Protein AF-A0A183CZP7-F1 (afdb_monomer_lite)

pLDDT: mean 84.25, std 13.05, range [38.66, 97.69]

Radius of gyration: 16.89 Å; chains: 1; bounding box: 27×39×45 Å

Organism: NCBI:txid637853

Foldseek 3Di:
DQPQDWDKDWDDDDPFIWIWIDTRQWIFIWGKDFDPDKDWDWDDDPPPDPDIDTDDIGGIDIDGPDDTDGD

InterPro domains:
  IPR018607 Chromosome transmission fidelity protein 8 [PF09696] (21-71)

Sequence (71 aa):
MILTDFRFRVLPFVNRYVAFFQVGHHIIEGKEVKLENPFVVLRKNEQGSNVVPIMAVIRKKLLFRTRPKPI

Secondary structure (DSSP, 8-state):
-----EEEEEEEETTEEEEEEEETTEEEEEEEEEEEEEEEEEPPPSS--S---EEEEEEEEEEE-SPPEE-

Structure (mmCIF, N/CA/C/O backbone):
data_AF-A0A183CZP7-F1
#
_entry.id   AF-A0A183CZP7-F1
#
loop_
_atom_site.group_PDB
_atom_site.id
_atom_site.type_symbol
_atom_site.label_atom_id
_atom_site.label_alt_id
_atom_site.label_comp_id
_atom_site.label_asym_id
_atom_site.label_entity_id
_atom_site.label_seq_id
_atom_site.pdbx_PDB_ins_code
_atom_site.Cartn_x
_atom_site.Cartn_y
_atom_site.Cartn_z
_atom_site.occupancy
_atom_site.B_iso_or_equiv
_atom_site.auth_seq_id
_atom_site.auth_comp_id
_atom_site.auth_asym_id
_atom_site.auth_atom_id
_atom_site.pdbx_PDB_model_num
ATOM 1 N N . MET A 1 1 ? 9.444 28.403 -11.289 1.00 38.66 1 MET A N 1
ATOM 2 C CA . MET A 1 1 ? 8.162 27.762 -11.648 1.00 38.66 1 MET A CA 1
ATOM 3 C C . MET A 1 1 ? 8.411 26.267 -11.806 1.00 38.66 1 MET A C 1
ATOM 5 O O . MET A 1 1 ? 8.774 25.828 -12.884 1.00 38.66 1 MET A O 1
ATOM 9 N N . ILE A 1 2 ? 8.354 25.502 -10.714 1.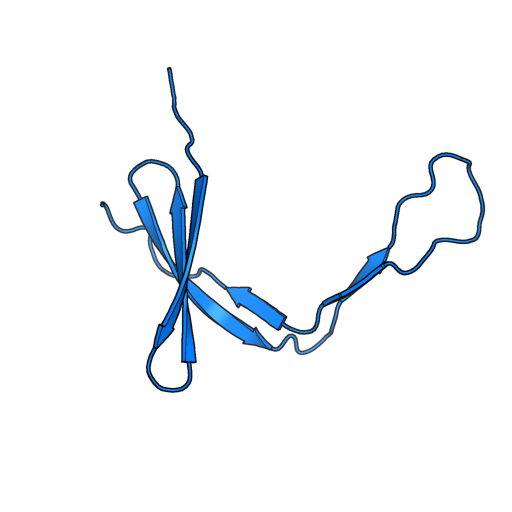00 42.97 2 ILE A N 1
ATOM 10 C CA . ILE A 1 2 ? 8.505 24.038 -10.752 1.00 42.97 2 ILE A CA 1
ATOM 11 C C . ILE A 1 2 ? 7.098 23.456 -10.642 1.00 42.97 2 ILE A C 1
ATOM 13 O O . ILE A 1 2 ? 6.523 23.443 -9.558 1.00 42.97 2 ILE A O 1
ATOM 17 N N . LEU A 1 3 ? 6.524 23.042 -11.775 1.00 44.22 3 LEU A N 1
ATOM 18 C CA . LEU A 1 3 ? 5.360 22.159 -11.778 1.00 44.22 3 LEU A CA 1
ATOM 19 C C . LEU A 1 3 ? 5.829 20.786 -11.283 1.00 44.22 3 LEU A C 1
ATOM 21 O O . LEU A 1 3 ? 6.299 19.958 -12.061 1.00 44.22 3 LEU A O 1
ATOM 25 N N . THR A 1 4 ? 5.739 20.529 -9.982 1.00 53.50 4 THR A N 1
ATOM 26 C CA . THR A 1 4 ? 5.754 19.152 -9.469 1.00 53.50 4 THR A CA 1
ATOM 27 C C . THR A 1 4 ? 4.367 18.548 -9.657 1.00 53.50 4 THR A C 1
ATOM 29 O O . THR A 1 4 ? 3.628 18.337 -8.700 1.00 53.50 4 THR A O 1
ATOM 32 N N . ASP A 1 5 ? 4.004 18.295 -10.914 1.00 64.06 5 ASP A N 1
ATOM 33 C CA . ASP A 1 5 ? 2.836 17.485 -11.239 1.00 64.06 5 ASP A CA 1
ATOM 34 C C . ASP A 1 5 ? 3.158 16.030 -10.884 1.00 64.06 5 ASP A C 1
ATOM 36 O O . ASP A 1 5 ? 3.932 15.346 -11.561 1.00 64.06 5 ASP A O 1
ATOM 40 N N . PHE A 1 6 ? 2.581 15.561 -9.781 1.00 73.19 6 PHE A N 1
ATOM 41 C CA . PHE A 1 6 ? 2.575 14.151 -9.421 1.00 73.19 6 PHE A CA 1
ATOM 42 C C . PHE A 1 6 ? 1.406 13.478 -10.134 1.00 73.19 6 PHE A C 1
ATOM 44 O O . PHE A 1 6 ? 0.250 13.848 -9.923 1.00 73.19 6 PHE A O 1
ATOM 51 N N . ARG A 1 7 ? 1.685 12.472 -10.967 1.00 80.94 7 ARG A N 1
ATOM 52 C CA . ARG A 1 7 ? 0.635 11.658 -11.596 1.00 80.94 7 ARG A CA 1
ATOM 53 C C . ARG A 1 7 ? 0.830 10.197 -11.250 1.00 80.94 7 ARG A C 1
ATOM 55 O O . ARG A 1 7 ? 1.944 9.681 -11.224 1.00 80.94 7 ARG A O 1
ATOM 62 N N . PHE A 1 8 ? -0.277 9.522 -10.989 1.00 83.19 8 PHE A N 1
ATOM 63 C CA . PHE A 1 8 ? -0.282 8.130 -10.581 1.00 83.19 8 PHE A CA 1
ATOM 64 C C . PHE A 1 8 ? -1.254 7.343 -11.460 1.00 83.19 8 PHE A C 1
ATOM 66 O O . PHE A 1 8 ? -2.408 7.740 -11.625 1.00 83.19 8 PHE A O 1
ATOM 73 N N . ARG A 1 9 ? -0.782 6.236 -12.043 1.00 83.06 9 ARG A N 1
ATOM 74 C CA . ARG A 1 9 ? -1.578 5.378 -12.930 1.00 83.06 9 ARG A CA 1
ATOM 75 C C . ARG A 1 9 ? -1.316 3.907 -12.629 1.00 83.06 9 ARG A C 1
ATOM 77 O O . ARG A 1 9 ? -0.173 3.468 -12.676 1.00 83.06 9 ARG A O 1
ATOM 84 N N . VAL A 1 10 ? -2.369 3.133 -12.381 1.00 81.00 10 VAL A N 1
ATOM 85 C CA . VAL A 1 10 ? -2.297 1.666 -12.257 1.00 81.00 10 VAL A CA 1
ATOM 86 C C . VAL A 1 10 ? -2.908 1.051 -13.499 1.00 81.00 10 VAL A C 1
ATOM 88 O O . VAL A 1 10 ? -4.003 1.443 -13.896 1.00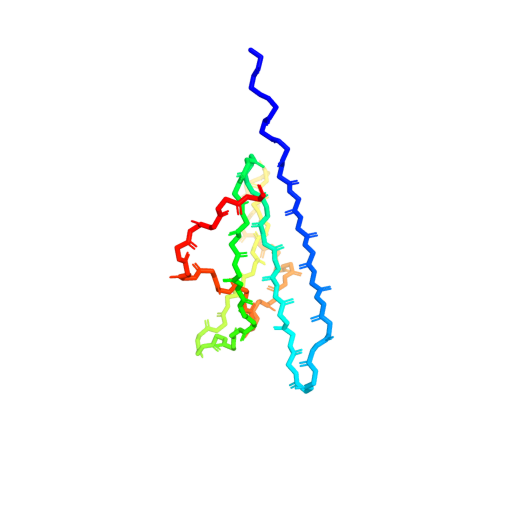 81.00 10 VAL A O 1
ATOM 91 N N . LEU A 1 11 ? -2.206 0.098 -14.104 1.00 78.81 11 LEU A N 1
ATOM 92 C CA . LEU A 1 11 ? -2.690 -0.644 -15.259 1.00 78.81 11 LEU A CA 1
ATOM 93 C C . LEU A 1 11 ? -2.765 -2.140 -14.920 1.00 78.81 11 LEU A C 1
ATOM 95 O O . LEU A 1 11 ? -1.814 -2.688 -14.348 1.00 78.81 11 LEU A O 1
ATOM 99 N N . PRO A 1 12 ? -3.872 -2.821 -15.263 1.00 74.00 12 PRO A N 1
ATOM 100 C CA . PRO A 1 12 ? -3.914 -4.273 -15.234 1.00 74.00 12 PRO A CA 1
ATOM 101 C C . PRO A 1 12 ? -2.997 -4.810 -16.343 1.00 74.00 12 PRO A C 1
ATOM 103 O O . PRO A 1 12 ? -3.148 -4.459 -17.511 1.00 74.00 12 PRO A O 1
ATOM 106 N N . PHE A 1 13 ? -2.031 -5.651 -15.983 1.00 72.56 13 PHE A N 1
ATOM 107 C CA . PHE A 1 13 ? -1.092 -6.271 -16.914 1.00 72.56 13 PHE A CA 1
ATOM 108 C C . PHE A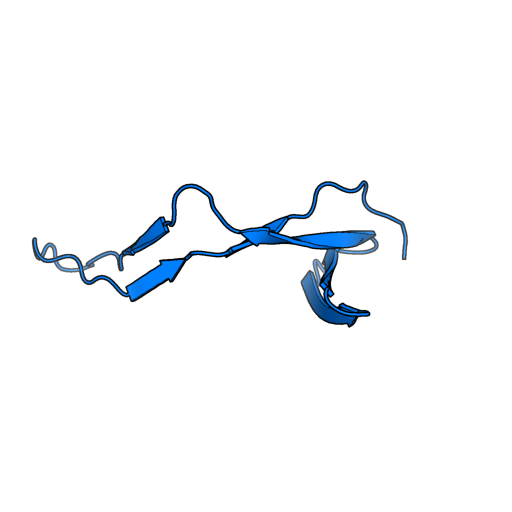 1 13 ? -0.972 -7.759 -16.592 1.00 72.56 13 PHE A C 1
ATOM 110 O O . PHE A 1 13 ? -0.407 -8.120 -15.565 1.00 72.56 13 PHE A O 1
ATOM 117 N N . VAL A 1 14 ? -1.549 -8.606 -17.452 1.00 56.03 14 VAL A N 1
ATOM 118 C CA . VAL A 1 14 ? -1.509 -10.085 -17.432 1.00 56.03 14 VAL A CA 1
ATOM 119 C C . VAL A 1 14 ? -1.319 -10.679 -16.024 1.00 56.03 14 VAL A C 1
ATOM 121 O O . VAL A 1 14 ? -0.208 -10.978 -15.583 1.00 56.03 14 VAL A O 1
ATOM 124 N N . ASN A 1 15 ? -2.433 -10.828 -15.301 1.00 68.50 15 ASN A N 1
ATOM 125 C CA . ASN A 1 15 ? -2.517 -11.365 -13.933 1.00 68.50 15 ASN A CA 1
ATOM 126 C C . ASN A 1 15 ? -1.706 -10.611 -12.859 1.00 68.50 15 ASN A C 1
ATOM 128 O O . ASN A 1 15 ? -1.483 -11.141 -11.768 1.00 68.50 15 ASN A O 1
ATOM 132 N N . ARG A 1 16 ? -1.263 -9.377 -13.129 1.00 71.31 16 ARG A N 1
ATOM 133 C CA . ARG A 1 16 ? -0.573 -8.501 -12.173 1.00 71.31 16 ARG A CA 1
ATOM 134 C C . ARG A 1 16 ? -1.048 -7.055 -12.326 1.00 71.31 16 ARG A C 1
ATOM 136 O O . ARG A 1 16 ? -1.474 -6.628 -13.393 1.00 71.31 16 ARG A O 1
ATOM 143 N N . TYR A 1 17 ? -0.957 -6.282 -11.249 1.00 77.50 17 TYR A N 1
ATOM 144 C CA . TYR A 1 17 ? -1.135 -4.831 -11.299 1.00 77.50 17 TYR A CA 1
ATOM 145 C C . TYR A 1 17 ? 0.238 -4.169 -11.375 1.00 77.50 17 TYR A C 1
ATOM 147 O O . TYR A 1 17 ? 1.054 -4.323 -10.457 1.00 77.50 17 TYR A O 1
ATOM 155 N N . VAL A 1 18 ? 0.486 -3.444 -12.464 1.00 84.19 18 VAL A N 1
ATOM 156 C CA . VAL A 1 18 ? 1.688 -2.620 -12.638 1.00 84.19 18 VAL A CA 1
ATOM 157 C C . VAL A 1 18 ? 1.300 -1.172 -12.373 1.00 84.19 18 VAL A C 1
ATOM 159 O O . VAL 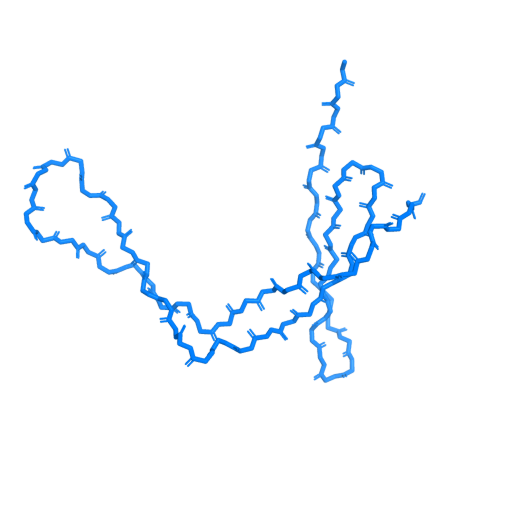A 1 18 ? 0.319 -0.666 -12.922 1.00 84.19 18 VAL A O 1
ATOM 162 N N . ALA A 1 19 ? 2.045 -0.508 -11.495 1.00 89.44 19 ALA A N 1
ATOM 163 C CA . ALA A 1 19 ? 1.821 0.886 -11.146 1.00 89.44 19 ALA A CA 1
ATOM 164 C C . ALA A 1 19 ? 2.911 1.759 -11.762 1.00 89.44 19 ALA A C 1
ATOM 166 O O . ALA A 1 19 ? 4.092 1.439 -11.685 1.00 89.44 19 ALA A O 1
ATOM 167 N N . PHE A 1 20 ? 2.519 2.892 -12.323 1.00 89.31 20 PHE A N 1
ATOM 168 C CA . PHE A 1 20 ? 3.416 3.923 -12.814 1.00 89.31 20 PHE A CA 1
ATOM 169 C C . PHE A 1 20 ? 3.226 5.175 -11.970 1.00 89.31 20 PHE A C 1
ATOM 171 O O . PHE A 1 20 ? 2.108 5.678 -11.819 1.00 89.31 20 PHE A O 1
ATOM 178 N N . PHE A 1 21 ? 4.329 5.668 -11.422 1.00 89.62 21 PHE A N 1
ATOM 179 C CA . PHE A 1 21 ? 4.370 6.908 -10.670 1.00 89.62 21 PHE A CA 1
ATOM 180 C C . PHE A 1 21 ? 5.235 7.918 -11.410 1.00 89.62 21 PHE A C 1
ATOM 182 O O . PHE A 1 21 ? 6.419 7.680 -11.646 1.00 89.62 21 PHE A O 1
ATOM 189 N N . GLN A 1 22 ? 4.619 9.022 -11.809 1.00 88.69 22 GLN A N 1
ATOM 190 C CA . GLN A 1 22 ? 5.274 10.127 -12.481 1.00 88.69 22 GLN A CA 1
ATOM 191 C C . GLN A 1 22 ? 5.584 11.226 -11.467 1.00 88.69 22 GLN A C 1
ATOM 193 O O . GLN A 1 22 ? 4.687 11.705 -10.768 1.00 88.69 22 GLN A O 1
ATOM 198 N N . VAL A 1 23 ? 6.852 11.633 -11.426 1.00 85.75 23 VAL A N 1
ATOM 199 C CA . VAL A 1 23 ? 7.356 12.723 -10.585 1.00 85.75 23 VAL A CA 1
ATOM 200 C C . VAL A 1 23 ? 8.182 13.662 -11.456 1.00 85.75 23 VAL A C 1
ATOM 202 O O . VAL A 1 23 ? 9.299 13.326 -11.864 1.00 85.75 23 VAL A O 1
ATOM 205 N N . GLY A 1 24 ? 7.628 14.835 -11.773 1.00 83.94 24 GLY A N 1
ATOM 206 C CA . GLY A 1 24 ? 8.229 15.747 -12.749 1.00 83.94 24 GLY A CA 1
ATOM 207 C C . GLY A 1 24 ? 8.380 15.072 -14.121 1.00 83.94 24 GLY A C 1
ATOM 208 O O . GLY A 1 24 ? 7.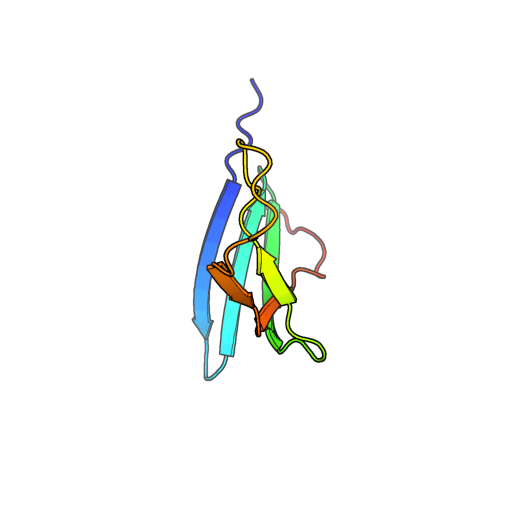403 14.565 -14.673 1.00 83.94 24 GLY A O 1
ATOM 209 N N . HIS A 1 25 ? 9.615 15.027 -14.639 1.00 82.88 25 HIS A N 1
ATOM 210 C CA . HIS A 1 25 ? 9.976 14.394 -15.922 1.00 82.88 25 HIS A CA 1
ATOM 211 C C . HIS A 1 25 ? 10.430 12.933 -15.800 1.00 82.88 25 HIS A C 1
ATOM 213 O O . HIS A 1 25 ? 11.032 12.400 -16.730 1.00 82.88 25 HIS A O 1
ATOM 219 N N . HIS A 1 26 ? 10.197 12.290 -14.655 1.00 84.50 26 HIS A N 1
ATOM 220 C CA . HIS A 1 26 ? 10.568 10.895 -14.465 1.00 84.50 26 HIS A CA 1
ATOM 221 C C . HIS A 1 26 ? 9.351 10.000 -14.273 1.00 84.50 26 HIS A C 1
ATOM 223 O O . HIS A 1 26 ? 8.398 10.373 -13.586 1.00 84.50 26 HIS A O 1
ATOM 229 N N . ILE A 1 27 ? 9.435 8.785 -14.810 1.00 89.81 27 ILE A N 1
ATOM 230 C CA . ILE A 1 27 ? 8.498 7.695 -14.559 1.00 89.81 27 ILE A CA 1
ATOM 231 C C . ILE A 1 27 ? 9.178 6.585 -13.757 1.00 89.81 27 ILE A C 1
ATOM 233 O O . ILE A 1 27 ? 10.304 6.170 -14.044 1.00 89.81 27 ILE A O 1
ATOM 237 N N . ILE A 1 28 ? 8.486 6.103 -12.731 1.00 91.69 28 ILE A N 1
ATOM 238 C CA . ILE A 1 28 ? 8.935 5.013 -11.871 1.00 91.69 28 ILE A CA 1
ATOM 239 C C . ILE A 1 28 ? 7.903 3.896 -11.949 1.00 91.69 28 ILE A C 1
ATOM 241 O O . ILE A 1 28 ? 6.713 4.110 -11.713 1.00 91.69 28 ILE A O 1
ATOM 245 N N . GLU A 1 29 ? 8.366 2.695 -12.272 1.00 90.50 29 GLU A N 1
ATOM 246 C CA . GLU A 1 29 ? 7.528 1.504 -12.295 1.00 90.50 29 GLU A CA 1
ATOM 247 C C . GLU A 1 29 ? 7.534 0.835 -10.917 1.00 90.50 29 GLU A C 1
ATOM 249 O O . GLU A 1 29 ? 8.578 0.654 -10.275 1.00 90.50 29 GLU A O 1
ATOM 254 N N . GLY A 1 30 ? 6.348 0.467 -10.461 1.00 91.38 30 GLY A N 1
ATOM 255 C CA . GLY A 1 30 ? 6.107 -0.198 -9.199 1.00 91.38 30 GLY A CA 1
ATOM 256 C C . GLY A 1 30 ? 5.161 -1.376 -9.351 1.00 91.38 30 GLY A C 1
ATOM 257 O O . GLY A 1 30 ? 4.510 -1.580 -10.376 1.00 91.38 30 GLY A O 1
ATOM 258 N N . LYS A 1 31 ? 5.083 -2.163 -8.284 1.00 90.44 31 LYS A N 1
ATOM 259 C CA . LYS A 1 31 ? 4.251 -3.366 -8.217 1.00 90.44 31 LYS A CA 1
ATOM 260 C C . LYS A 1 31 ? 3.428 -3.399 -6.943 1.00 90.44 31 LYS A C 1
ATOM 262 O O . LYS A 1 31 ? 3.854 -2.871 -5.912 1.00 90.44 31 LYS A O 1
ATOM 267 N N . GLU A 1 32 ? 2.289 -4.077 -6.997 1.00 91.69 32 GLU A N 1
ATOM 268 C CA . GLU A 1 32 ? 1.551 -4.447 -5.792 1.00 91.69 32 GLU A CA 1
ATOM 269 C C . GLU A 1 32 ? 2.336 -5.486 -4.977 1.00 91.69 32 GLU A C 1
ATOM 271 O O . GLU A 1 32 ? 2.866 -6.461 -5.510 1.00 91.69 32 GLU A O 1
ATOM 276 N N . VAL A 1 33 ? 2.418 -5.265 -3.666 1.00 92.94 33 VAL A N 1
ATOM 277 C CA . VAL A 1 33 ? 3.062 -6.162 -2.707 1.00 92.94 33 VAL A CA 1
ATOM 278 C C . VAL A 1 33 ? 2.148 -6.332 -1.499 1.00 92.94 33 VAL A C 1
ATOM 280 O O . VAL A 1 33 ? 1.711 -5.348 -0.897 1.00 92.94 33 VAL A O 1
ATOM 283 N N . LYS A 1 34 ? 1.875 -7.583 -1.116 1.00 94.94 34 LYS A N 1
ATOM 284 C CA . LYS A 1 34 ? 1.176 -7.905 0.133 1.00 94.94 34 LYS A CA 1
ATOM 285 C C . LYS A 1 34 ? 2.077 -7.569 1.323 1.00 94.94 34 LYS A C 1
ATOM 287 O O . LYS A 1 34 ? 3.267 -7.870 1.304 1.00 94.94 34 LYS A O 1
ATOM 292 N N . LEU A 1 35 ? 1.515 -6.930 2.341 1.00 96.69 35 LEU A N 1
ATOM 293 C CA . LEU A 1 35 ? 2.222 -6.672 3.590 1.00 96.69 35 LEU A CA 1
ATOM 294 C C . LEU A 1 35 ? 2.223 -7.943 4.438 1.00 96.69 35 LEU A C 1
ATOM 296 O O . LEU A 1 35 ? 1.177 -8.563 4.616 1.00 96.69 35 LEU A O 1
ATOM 300 N N . GLU A 1 36 ? 3.394 -8.307 4.957 1.00 96.56 36 GLU A N 1
ATOM 301 C CA . GLU A 1 36 ? 3.535 -9.380 5.945 1.00 96.56 36 GLU A CA 1
ATOM 302 C C . GLU A 1 36 ? 2.830 -9.000 7.251 1.00 96.56 36 GLU A C 1
ATOM 304 O O . GLU A 1 36 ? 2.018 -9.762 7.762 1.00 96.56 36 GLU A O 1
ATOM 309 N N . ASN A 1 37 ? 3.044 -7.759 7.697 1.00 96.94 37 ASN A N 1
ATOM 310 C CA . ASN A 1 37 ? 2.397 -7.164 8.860 1.00 96.94 37 ASN A CA 1
ATOM 311 C C . ASN A 1 37 ? 1.477 -6.018 8.399 1.00 96.94 37 ASN A C 1
ATOM 313 O O . ASN A 1 37 ? 1.982 -4.968 7.987 1.00 96.94 37 ASN A O 1
ATOM 317 N N . PRO A 1 38 ? 0.143 -6.212 8.384 1.00 97.50 38 PRO A N 1
ATOM 318 C CA . PRO A 1 38 ? -0.808 -5.167 8.013 1.00 97.50 38 PRO A CA 1
ATOM 319 C C . PRO A 1 38 ? -0.749 -3.960 8.954 1.00 97.50 38 PRO A C 1
ATOM 321 O O . PRO A 1 38 ? -0.496 -4.105 10.147 1.00 97.50 38 PRO A O 1
ATOM 324 N N . PHE A 1 39 ? -1.058 -2.776 8.427 1.00 97.50 39 PHE A N 1
ATOM 325 C CA . PHE A 1 39 ? -1.146 -1.552 9.227 1.00 97.50 39 PHE A CA 1
ATOM 326 C C . PHE A 1 39 ? -2.596 -1.195 9.521 1.00 97.50 39 PHE A C 1
ATOM 328 O O . PHE A 1 39 ? -3.457 -1.318 8.651 1.00 97.50 39 PHE A O 1
ATOM 335 N N . VAL A 1 40 ? -2.854 -0.689 10.723 1.00 97.50 40 VAL A N 1
ATOM 336 C CA . VAL A 1 40 ? -4.133 -0.070 11.074 1.00 97.50 40 VAL A CA 1
ATOM 337 C C . VAL A 1 40 ? -4.006 1.436 10.883 1.00 97.50 40 VAL A C 1
ATOM 339 O O . VAL A 1 40 ? -3.049 2.049 11.352 1.00 97.50 40 VAL A O 1
ATOM 342 N N . VAL A 1 41 ? -4.965 2.035 10.184 1.00 96.62 41 VAL A N 1
ATOM 343 C CA . VAL A 1 41 ? -5.058 3.487 10.028 1.00 96.62 41 VAL A CA 1
ATOM 344 C C . VAL A 1 41 ? -5.919 4.024 11.157 1.00 96.62 41 VAL A C 1
ATOM 346 O O . VAL A 1 41 ? -7.083 3.647 11.285 1.00 96.62 41 VAL A O 1
ATOM 349 N N . LEU A 1 42 ? -5.344 4.912 11.955 1.00 94.50 42 LEU A N 1
ATOM 350 C CA . LEU A 1 42 ? -6.012 5.589 13.057 1.00 94.50 42 LEU A CA 1
ATOM 351 C C . LEU A 1 42 ? -6.263 7.046 12.673 1.00 94.50 42 LEU A C 1
ATOM 353 O O . LEU A 1 42 ? -5.391 7.688 12.080 1.00 94.50 42 LEU A O 1
ATOM 357 N N . ARG A 1 43 ? -7.436 7.587 13.011 1.00 90.56 43 ARG A N 1
ATOM 358 C CA . ARG A 1 43 ? -7.674 9.030 12.869 1.00 90.56 43 ARG A CA 1
ATOM 359 C C . ARG A 1 43 ? -7.140 9.743 14.101 1.00 90.56 43 ARG A C 1
ATOM 361 O O . ARG A 1 43 ? -7.472 9.368 15.221 1.00 90.56 43 ARG A O 1
ATOM 368 N N . LYS A 1 44 ? -6.361 10.804 13.905 1.00 86.62 44 LYS A N 1
ATOM 369 C CA . LYS A 1 44 ? -5.979 11.684 15.011 1.00 86.62 44 LYS A CA 1
ATOM 370 C C . LYS A 1 44 ? -7.233 12.374 15.560 1.00 86.62 44 LYS A C 1
ATOM 372 O O . LYS A 1 44 ? -7.973 12.986 14.794 1.00 86.62 44 LYS A O 1
ATOM 377 N N . ASN A 1 45 ? -7.449 12.287 16.869 1.00 85.94 45 ASN A N 1
ATOM 378 C CA . ASN A 1 45 ? -8.482 13.063 17.547 1.00 85.94 45 ASN A CA 1
ATOM 379 C C . ASN A 1 45 ? -7.968 14.474 17.829 1.00 85.94 45 ASN A C 1
ATOM 381 O O . ASN A 1 45 ? -6.887 14.644 18.389 1.00 85.94 45 ASN A O 1
ATOM 385 N N . GLU A 1 46 ? -8.759 15.482 17.476 1.00 79.38 46 GLU A N 1
ATOM 386 C CA . GLU A 1 46 ? -8.447 16.889 17.764 1.00 79.38 46 GLU A CA 1
ATOM 387 C C . GLU A 1 46 ? -8.888 17.302 19.180 1.00 79.38 46 GLU A C 1
ATOM 389 O O . GLU A 1 46 ? -8.374 18.264 19.733 1.00 79.38 46 GLU A O 1
ATOM 394 N N . GLN A 1 47 ? -9.801 16.542 19.797 1.00 76.00 47 GLN A N 1
ATOM 395 C CA . GLN A 1 47 ? -10.521 16.924 21.022 1.00 76.00 47 GLN A CA 1
ATOM 396 C C . GLN A 1 47 ? -10.081 16.151 22.280 1.00 76.00 47 GLN A C 1
ATOM 398 O O . GLN A 1 47 ? -10.819 16.089 23.256 1.00 76.00 47 GLN A O 1
ATOM 403 N N . GLY A 1 48 ? -8.906 15.511 22.269 1.00 70.44 48 GLY A N 1
ATOM 404 C CA . GLY A 1 48 ? -8.354 14.841 23.460 1.00 70.44 48 GLY A CA 1
ATOM 405 C C . GLY A 1 48 ? -9.145 13.625 23.971 1.00 70.44 48 GLY A C 1
ATOM 406 O O . GLY A 1 48 ? -8.837 13.103 25.037 1.00 70.44 48 GLY A O 1
ATOM 407 N N . SER A 1 49 ? -10.149 13.149 23.227 1.00 77.56 49 SER A N 1
ATOM 408 C CA . SER A 1 49 ? -10.847 11.900 23.541 1.00 77.56 49 SER A CA 1
ATOM 409 C C . SER A 1 49 ? -9.873 10.718 23.493 1.00 77.56 49 SER A C 1
ATOM 411 O O . SER A 1 49 ? -9.187 10.522 22.485 1.00 77.56 49 SER A O 1
ATOM 413 N N . ASN A 1 50 ? -9.865 9.902 24.553 1.00 80.81 50 ASN A N 1
ATOM 414 C CA . ASN A 1 50 ? -9.058 8.678 24.662 1.00 80.81 50 ASN A CA 1
ATOM 415 C C . ASN A 1 50 ? -9.475 7.571 23.675 1.00 80.81 50 ASN A C 1
ATOM 417 O O . ASN A 1 50 ? -8.780 6.564 23.554 1.00 80.81 50 ASN A O 1
ATOM 421 N N . VAL A 1 51 ? -10.596 7.729 22.963 1.00 84.12 51 VAL A N 1
ATOM 422 C CA . VAL A 1 51 ? -11.081 6.738 21.994 1.00 84.12 51 VAL A CA 1
ATOM 423 C C . VAL A 1 51 ? -10.625 7.117 20.592 1.00 84.12 51 VAL A C 1
ATOM 425 O O . VAL A 1 51 ? -11.207 8.000 19.967 1.00 84.12 51 VAL A O 1
ATOM 428 N N . VAL A 1 52 ? -9.601 6.437 20.078 1.00 88.88 52 VAL A N 1
ATOM 429 C CA . VAL A 1 52 ? -9.066 6.673 18.729 1.00 88.88 52 VAL A CA 1
ATOM 430 C C . VAL A 1 52 ? -9.799 5.788 17.714 1.00 88.88 52 VAL A C 1
ATOM 432 O O . VAL A 1 52 ? -9.688 4.563 17.794 1.00 88.88 52 VAL A O 1
ATOM 435 N N . PRO A 1 53 ? -10.541 6.356 16.747 1.00 91.12 53 PRO A N 1
ATOM 436 C CA . PRO A 1 53 ? -11.292 5.545 15.802 1.00 91.12 53 PRO A CA 1
ATOM 437 C C . PRO A 1 53 ? -10.361 4.897 14.770 1.00 91.12 53 PRO A C 1
ATOM 439 O O . PRO A 1 53 ? -9.447 5.524 14.217 1.00 91.12 53 PRO A O 1
ATOM 442 N N . ILE A 1 54 ? -10.635 3.623 14.493 1.00 93.69 54 ILE A N 1
ATOM 443 C CA . ILE A 1 54 ? -9.980 2.848 13.441 1.00 93.69 54 ILE A CA 1
ATOM 444 C C . ILE A 1 54 ? -10.663 3.164 12.112 1.00 93.69 54 ILE A C 1
ATOM 446 O O . ILE A 1 54 ? -11.870 2.986 11.969 1.00 93.69 54 ILE A O 1
ATOM 450 N N . MET A 1 55 ? -9.882 3.608 11.131 1.00 95.69 55 MET A N 1
ATOM 451 C CA . MET A 1 55 ? -10.385 4.034 9.823 1.00 95.69 55 MET A CA 1
ATOM 452 C C . MET A 1 55 ? -10.273 2.936 8.768 1.00 95.69 55 MET A C 1
ATOM 454 O O . ME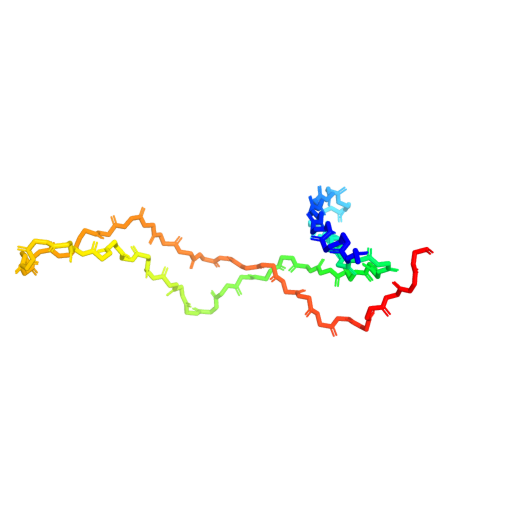T A 1 55 ? -11.155 2.789 7.928 1.00 95.69 55 MET A O 1
ATOM 458 N N . ALA A 1 56 ? -9.172 2.184 8.773 1.00 96.94 56 ALA A N 1
ATOM 459 C CA . ALA A 1 56 ? -8.902 1.169 7.760 1.00 96.94 56 ALA A CA 1
ATOM 460 C C . ALA A 1 56 ? -7.818 0.182 8.209 1.00 96.94 56 ALA A C 1
ATOM 462 O O . ALA A 1 56 ? -7.058 0.450 9.140 1.00 96.94 56 ALA A O 1
ATOM 463 N N . VAL A 1 57 ? -7.701 -0.932 7.481 1.00 97.44 57 VAL A N 1
ATOM 464 C CA . VAL A 1 57 ? -6.578 -1.873 7.585 1.00 97.44 57 VAL A CA 1
ATOM 465 C C . VAL A 1 57 ? -5.888 -1.985 6.227 1.00 97.44 57 VAL A C 1
ATOM 467 O O . VAL A 1 57 ? -6.470 -2.477 5.260 1.00 97.44 57 VAL A O 1
ATOM 470 N N . ILE A 1 58 ? -4.631 -1.559 6.150 1.00 97.69 58 ILE A N 1
ATOM 471 C CA . ILE A 1 58 ? -3.807 -1.636 4.944 1.00 97.69 58 ILE A CA 1
ATOM 472 C C . ILE A 1 58 ? -3.126 -3.004 4.909 1.00 97.69 58 ILE A C 1
ATOM 474 O O . ILE A 1 58 ? -2.276 -3.312 5.742 1.00 97.69 58 ILE A O 1
ATOM 478 N N . ARG A 1 59 ? -3.481 -3.828 3.919 1.00 97.12 59 ARG A N 1
ATOM 479 C CA . ARG A 1 59 ? -2.937 -5.193 3.735 1.00 97.12 59 ARG A CA 1
ATOM 480 C C . ARG A 1 59 ? -1.988 -5.321 2.546 1.00 97.12 59 ARG A C 1
ATOM 482 O O . ARG A 1 59 ? -1.305 -6.333 2.395 1.00 97.12 59 ARG A O 1
ATOM 489 N N . LYS A 1 60 ? -1.969 -4.319 1.673 1.00 94.62 60 LYS A N 1
ATOM 490 C CA . LYS A 1 60 ? -1.184 -4.286 0.440 1.00 94.62 60 LYS A CA 1
ATOM 491 C C . LYS A 1 60 ? -0.614 -2.887 0.253 1.00 94.62 60 LYS A C 1
ATOM 493 O O . LYS A 1 60 ? -1.218 -1.915 0.697 1.00 94.62 60 LYS A O 1
ATOM 498 N N . LYS A 1 61 ? 0.531 -2.794 -0.413 1.00 92.81 61 LYS A N 1
ATOM 499 C CA . LYS A 1 61 ? 1.155 -1.529 -0.807 1.00 92.81 61 LYS A CA 1
ATOM 500 C C . LYS A 1 61 ? 1.613 -1.583 -2.252 1.00 92.81 61 LYS A C 1
ATOM 502 O O . LYS A 1 61 ? 1.864 -2.658 -2.792 1.00 92.81 61 LYS A O 1
ATOM 507 N N . LEU A 1 62 ? 1.801 -0.412 -2.836 1.00 92.19 62 LEU A N 1
ATOM 508 C CA . LEU A 1 62 ? 2.533 -0.265 -4.082 1.00 92.19 62 LEU A CA 1
ATOM 509 C C . LEU A 1 62 ? 3.982 0.061 -3.759 1.00 92.19 62 LEU A C 1
ATOM 511 O O . LEU A 1 62 ? 4.268 0.952 -2.960 1.00 92.19 62 LEU A O 1
ATOM 515 N N . LEU A 1 63 ? 4.895 -0.711 -4.335 1.00 91.81 63 LEU A N 1
ATOM 516 C CA . LEU A 1 63 ? 6.319 -0.604 -4.072 1.00 91.81 63 LEU A CA 1
ATOM 517 C C . LEU A 1 63 ? 7.052 -0.164 -5.337 1.00 91.81 63 LEU A C 1
ATOM 519 O O . LEU A 1 63 ? 7.115 -0.914 -6.310 1.00 91.81 63 LEU A O 1
ATOM 523 N N . PHE A 1 64 ? 7.654 1.020 -5.272 1.00 92.81 64 PHE A N 1
ATOM 524 C CA . PHE A 1 64 ? 8.499 1.606 -6.308 1.00 92.81 64 PHE A CA 1
ATOM 525 C C . PHE A 1 64 ? 9.964 1.471 -5.878 1.00 92.81 64 PHE A C 1
ATOM 527 O O . PHE A 1 64 ? 10.416 2.177 -4.982 1.00 92.81 64 PHE A O 1
ATOM 534 N N . ARG A 1 65 ? 10.696 0.510 -6.450 1.00 89.25 65 ARG A N 1
ATOM 535 C CA . ARG A 1 65 ? 12.131 0.273 -6.156 1.00 89.25 65 ARG A CA 1
ATOM 536 C C . ARG A 1 65 ? 13.032 0.444 -7.380 1.00 89.25 65 ARG A C 1
ATOM 538 O O . ARG A 1 65 ? 14.235 0.231 -7.288 1.00 89.25 65 ARG A O 1
ATOM 545 N N . THR A 1 66 ? 12.448 0.765 -8.528 1.00 87.62 66 THR A N 1
ATOM 546 C CA . THR A 1 66 ? 13.176 0.910 -9.788 1.00 87.62 66 THR A CA 1
ATOM 547 C C . THR A 1 66 ? 13.751 2.320 -9.917 1.00 87.62 66 THR A C 1
ATOM 549 O O . THR A 1 66 ? 13.234 3.271 -9.328 1.00 87.62 66 THR A O 1
ATOM 552 N N . ARG A 1 67 ? 14.850 2.459 -10.672 1.00 87.25 67 ARG A N 1
ATOM 553 C CA . ARG A 1 67 ? 15.439 3.772 -10.962 1.00 87.25 67 ARG A CA 1
ATOM 554 C C . ARG A 1 67 ? 14.447 4.602 -11.791 1.00 87.25 67 ARG A C 1
ATOM 556 O O . ARG A 1 67 ? 13.893 4.053 -12.747 1.00 87.25 67 ARG A O 1
ATOM 563 N N . PRO A 1 68 ? 14.272 5.903 -11.492 1.00 88.25 68 PRO A N 1
ATOM 564 C CA . PRO A 1 68 ? 13.463 6.783 -12.321 1.00 88.25 68 PRO A CA 1
ATOM 565 C C . PRO A 1 68 ? 13.984 6.802 -13.760 1.00 88.25 68 PRO A C 1
ATOM 567 O O . PRO A 1 68 ? 15.182 7.003 -14.001 1.00 88.25 68 PRO A O 1
ATOM 570 N N . LYS A 1 69 ? 13.084 6.553 -14.709 1.00 86.25 69 LYS A N 1
ATOM 571 C CA . LYS A 1 69 ? 13.363 6.651 -16.142 1.00 86.25 69 LYS A CA 1
ATOM 572 C C . LYS A 1 69 ? 12.957 8.043 -16.629 1.00 86.25 69 LYS A C 1
ATOM 574 O O . LYS A 1 69 ? 11.913 8.522 -16.187 1.00 86.25 69 LYS A O 1
ATOM 579 N N . PRO A 1 70 ? 13.744 8.691 -17.500 1.00 82.94 70 PRO A N 1
ATOM 580 C CA . PRO A 1 70 ? 13.276 9.871 -18.225 1.00 82.94 70 PRO A CA 1
ATOM 581 C C . PRO A 1 70 ? 12.000 9.531 -19.013 1.00 82.94 70 PRO A C 1
ATOM 583 O O . PRO A 1 70 ? 11.874 8.394 -19.480 1.00 82.94 70 PRO A O 1
ATOM 586 N N . ILE A 1 71 ? 11.061 10.478 -19.099 1.00 76.62 71 ILE A N 1
ATOM 587 C CA . ILE A 1 71 ? 9.844 10.379 -19.929 1.00 76.62 71 ILE A CA 1
ATOM 588 C C . ILE A 1 71 ? 10.164 10.790 -21.363 1.00 76.62 71 ILE A C 1
ATOM 590 O O . ILE A 1 71 ? 10.895 11.793 -21.521 1.00 76.62 71 ILE A O 1
#